Protein AF-A0A958WR48-F1 (afdb_monomer)

Mean predicted aligned error: 10.19 Å

Sequence (171 aa):
MPQRNRSRRFVRKVLHAMDPIRYFRRLFISTSTETMTRKFLLIACLSGMFAVALGAFAAHILKKVLTDHQIQIFDTGVRYQFYHTIVLIAVAILGRYVSKRWAEIAGWLFVSGIALFSGSLYLLALVEFLEMPDLATLAGPITPIGGVLLIAGWAALFRACFDYKGRSRPH

Solvent-accessible surface area (backbone atoms only — not comparable to full-atom values): 8620 Å² total; per-residue (Å²): 138,69,66,73,60,52,54,53,53,50,51,52,50,50,53,65,74,63,40,60,68,59,56,52,50,60,72,66,55,70,51,78,62,60,62,50,29,53,50,37,40,54,51,22,54,52,48,40,52,49,26,53,52,53,46,52,44,39,71,75,51,42,63,82,76,48,53,75,67,34,47,54,40,32,52,49,16,31,52,52,34,41,54,47,24,54,48,30,41,49,36,32,63,44,33,79,37,27,34,50,70,31,23,52,51,14,41,52,25,34,55,52,11,34,52,32,25,20,47,22,27,43,48,32,33,49,27,63,71,67,72,37,64,73,60,31,65,57,25,57,69,40,27,60,56,10,49,51,30,39,52,48,12,50,52,30,39,56,59,12,54,80,52,54,54,74,84,76,74,89,126

Secondary structure (DSSP, 8-state):
--HHHHHHHHHHHHHHHS-HHHHHHHHH---HHHHHHHHHHHHHHHHHHHHHHHHHHHHHTGGGTS-HHHHHHHHHHHHHHHHHHHHHHHHHHHTTTS-HHHHHHHHHHHHHHHHHHHHHHHHHHHHHHTT-HHHHHHHHHHHHHHHHHHHHHHHHHHHHHTT----PPP-

Radius of gyration: 25.26 Å; Cα contacts (8 Å, |Δi|>4): 175; chains: 1; bounding box: 72×36×75 Å

Structure (mmCIF, N/CA/C/O backbone):
data_AF-A0A958WR48-F1
#
_entry.id   AF-A0A958WR48-F1
#
loop_
_atom_site.group_PDB
_atom_site.id
_atom_site.type_symbol
_atom_site.label_atom_id
_atom_site.label_alt_id
_atom_site.label_comp_id
_atom_site.label_asym_id
_atom_site.label_entity_id
_atom_site.label_seq_id
_atom_site.pdbx_PDB_ins_code
_atom_site.Cartn_x
_atom_site.Cartn_y
_atom_site.Cartn_z
_atom_site.occupancy
_atom_site.B_iso_or_equiv
_atom_site.auth_seq_id
_atom_site.auth_comp_id
_atom_site.auth_asym_id
_atom_site.auth_atom_id
_atom_site.pdbx_PDB_model_num
ATOM 1 N N . MET A 1 1 ? -50.485 2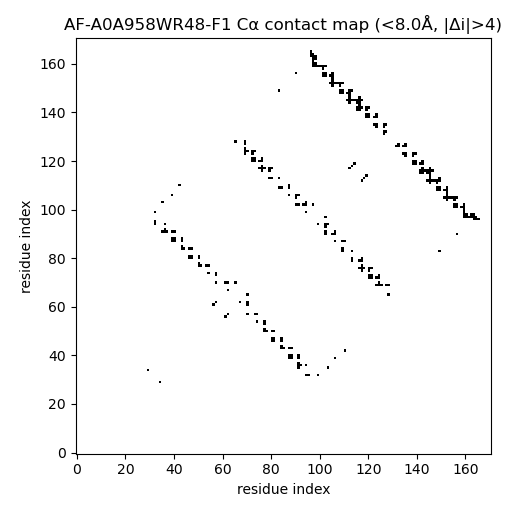3.628 48.934 1.00 57.84 1 MET A N 1
ATOM 2 C CA . MET A 1 1 ? -49.197 23.954 48.269 1.00 57.84 1 MET A CA 1
ATOM 3 C C . MET A 1 1 ? -48.688 22.903 47.233 1.00 57.84 1 MET A C 1
ATOM 5 O O . MET A 1 1 ? -47.540 22.488 47.345 1.00 57.84 1 MET A O 1
ATOM 9 N N . PRO A 1 2 ? -49.430 22.479 46.177 1.00 60.19 2 PRO A N 1
ATOM 10 C CA . PRO A 1 2 ? -48.932 21.452 45.231 1.00 60.19 2 PRO A CA 1
ATOM 11 C C . PRO A 1 2 ? -48.395 22.005 43.893 1.00 60.19 2 PRO A C 1
ATOM 13 O O . PRO A 1 2 ? -47.497 21.417 43.290 1.00 60.19 2 PRO A O 1
ATOM 16 N N . GLN A 1 3 ? -48.908 23.146 43.414 1.00 57.84 3 GLN A N 1
ATOM 17 C CA . GLN A 1 3 ? -48.582 23.666 42.076 1.00 57.84 3 GLN A CA 1
ATOM 18 C C . GLN A 1 3 ? -47.142 24.195 41.942 1.00 57.84 3 GLN A C 1
ATOM 20 O O . GLN A 1 3 ? -46.494 23.991 40.915 1.00 57.84 3 GLN A O 1
ATOM 25 N N . ARG A 1 4 ? -46.589 24.787 43.009 1.00 58.62 4 ARG A N 1
ATOM 26 C CA . ARG A 1 4 ? -45.237 25.381 43.028 1.00 58.62 4 ARG A CA 1
ATOM 27 C C . ARG A 1 4 ? -44.113 24.351 42.825 1.00 58.62 4 ARG A C 1
ATOM 29 O O . ARG A 1 4 ? -43.038 24.691 42.341 1.00 58.62 4 ARG A O 1
ATOM 36 N N . ASN A 1 5 ? -44.365 23.081 43.151 1.00 62.06 5 ASN A N 1
ATOM 37 C CA . ASN A 1 5 ? -43.409 21.986 42.947 1.00 62.06 5 ASN A CA 1
ATOM 38 C C . ASN A 1 5 ? -43.440 21.408 41.526 1.00 62.06 5 ASN A C 1
ATOM 40 O O . ASN A 1 5 ? -42.465 20.781 41.103 1.00 62.06 5 ASN A O 1
ATOM 44 N N . ARG A 1 6 ? -44.539 21.607 40.787 1.00 66.88 6 ARG A N 1
ATOM 45 C CA . ARG A 1 6 ? -44.683 21.133 39.405 1.00 66.88 6 ARG A CA 1
ATOM 46 C C . ARG A 1 6 ? -43.961 22.075 38.436 1.00 66.88 6 ARG A C 1
ATOM 48 O O . ARG A 1 6 ? -43.192 21.600 37.605 1.00 66.88 6 ARG A O 1
ATOM 55 N N . SER A 1 7 ? -44.088 23.390 38.636 1.00 63.97 7 SER A N 1
ATOM 56 C CA . SER A 1 7 ? -43.352 24.399 37.859 1.00 63.97 7 SER A CA 1
ATOM 57 C C . SER A 1 7 ? -41.839 24.311 38.076 1.00 63.97 7 SER A C 1
ATOM 59 O O . SER A 1 7 ? -41.083 24.294 37.111 1.00 63.97 7 SER A O 1
ATOM 61 N N . ARG A 1 8 ? -41.376 24.127 39.320 1.00 70.50 8 ARG A N 1
ATOM 62 C CA . ARG A 1 8 ? -39.945 23.928 39.621 1.00 70.50 8 ARG A CA 1
ATOM 63 C C . ARG A 1 8 ? -39.363 22.675 38.966 1.00 70.50 8 ARG A C 1
ATOM 65 O O . ARG A 1 8 ? -38.240 22.721 38.475 1.00 70.50 8 ARG A O 1
ATOM 72 N N . ARG A 1 9 ? -40.112 21.566 38.923 1.00 74.25 9 ARG A N 1
ATOM 73 C CA . ARG A 1 9 ? -39.685 20.336 38.230 1.00 74.25 9 ARG A CA 1
ATOM 74 C C . ARG A 1 9 ? -39.622 20.512 36.715 1.00 74.25 9 ARG A C 1
ATOM 76 O O . ARG A 1 9 ? -38.699 19.996 36.094 1.00 74.25 9 ARG A O 1
ATOM 83 N N . PHE A 1 10 ? -40.571 21.244 36.140 1.00 72.56 10 PHE A N 1
ATOM 84 C CA . PHE A 1 10 ? -40.580 21.554 34.714 1.00 72.56 10 PHE A CA 1
ATOM 85 C C . PHE A 1 10 ? -39.403 22.458 34.332 1.00 72.56 10 PHE A C 1
ATOM 87 O O . PHE A 1 10 ? -38.609 22.090 33.475 1.00 72.56 10 PHE A O 1
ATOM 94 N N . VAL A 1 11 ? -39.207 23.565 35.053 1.00 67.75 11 VAL A N 1
ATOM 95 C CA . VAL A 1 11 ? -38.087 24.493 34.836 1.00 67.75 11 VAL A CA 1
ATOM 96 C C . VAL A 1 11 ? -36.742 23.785 34.996 1.00 67.75 11 VAL A C 1
ATOM 98 O O . VAL A 1 11 ? -35.857 23.963 34.171 1.00 67.75 11 VAL A O 1
ATOM 101 N N . ARG A 1 12 ? -36.590 22.903 35.991 1.00 70.69 12 ARG A N 1
ATOM 102 C CA . ARG A 1 12 ? -35.348 22.135 36.180 1.00 70.69 12 ARG A CA 1
ATOM 103 C C . ARG A 1 12 ? -35.103 21.131 35.041 1.00 70.69 12 ARG A C 1
ATOM 105 O O . ARG A 1 12 ? -33.959 20.955 34.638 1.00 70.69 12 ARG A O 1
ATOM 112 N N . LYS A 1 13 ? -36.153 20.515 34.478 1.00 69.19 13 LYS A N 1
ATOM 113 C CA . LYS A 1 13 ? -36.041 19.670 33.271 1.00 69.19 13 LYS A CA 1
ATOM 114 C C . LYS A 1 13 ? -35.662 20.482 32.032 1.00 69.19 13 LYS A C 1
ATOM 116 O O . LYS A 1 13 ? -34.803 20.039 31.281 1.00 69.19 13 LYS A O 1
ATOM 121 N N . VAL A 1 14 ? -36.260 21.657 31.847 1.00 67.88 14 VAL A N 1
ATOM 122 C CA . VAL A 1 14 ? -35.959 22.559 30.725 1.00 67.88 14 VAL A CA 1
ATOM 123 C C . VAL A 1 14 ? -34.525 23.085 30.821 1.00 67.88 14 VAL A C 1
ATOM 125 O O . VAL A 1 14 ? -33.780 22.979 29.856 1.00 67.88 14 VAL A O 1
ATOM 128 N N . LEU A 1 15 ? -34.080 23.526 32.001 1.00 64.38 15 LEU A N 1
ATOM 129 C CA . LEU A 1 15 ? -32.703 23.978 32.230 1.00 64.38 15 LEU A CA 1
ATOM 130 C C . LEU A 1 15 ? -31.667 22.862 32.019 1.00 64.38 15 LEU A C 1
ATOM 132 O O . LEU A 1 15 ? -30.606 23.116 31.462 1.00 64.38 15 LEU A O 1
ATOM 136 N N . HIS A 1 16 ? -31.975 21.615 32.394 1.00 65.25 16 HIS A N 1
ATOM 137 C CA . HIS A 1 16 ? -31.112 20.469 32.080 1.00 65.25 16 HIS A CA 1
ATOM 138 C C . HIS A 1 16 ? -31.132 20.064 30.599 1.00 65.25 16 HIS A C 1
ATOM 140 O O . HIS A 1 16 ? -30.149 19.501 30.119 1.00 65.25 16 HIS A O 1
ATOM 146 N N . ALA A 1 17 ? -32.234 20.305 29.884 1.00 65.19 17 ALA A N 1
ATOM 147 C CA . ALA A 1 17 ? -32.342 20.051 28.447 1.00 65.19 17 ALA A CA 1
ATOM 148 C C . ALA A 1 17 ? -31.645 21.139 27.609 1.00 65.19 17 ALA A C 1
ATOM 150 O O . ALA A 1 17 ? -31.144 20.849 26.527 1.00 65.19 17 ALA A O 1
ATOM 151 N N . MET A 1 18 ? -31.579 22.365 28.132 1.00 62.84 18 MET A N 1
ATOM 152 C CA . MET A 1 18 ? -30.949 23.534 27.508 1.00 62.84 18 MET A CA 1
ATOM 153 C C . MET A 1 18 ? -29.510 23.768 27.973 1.00 62.84 18 MET A C 1
ATOM 155 O O . MET A 1 18 ? -28.966 24.830 27.706 1.00 62.84 18 MET A O 1
ATOM 159 N N . ASP A 1 19 ? -28.907 22.801 28.669 1.00 71.12 19 ASP A N 1
ATOM 160 C CA . ASP A 1 19 ? -27.566 22.874 29.249 1.00 71.12 19 ASP A CA 1
ATOM 161 C C . ASP A 1 19 ? -26.513 23.066 28.127 1.00 71.12 19 ASP A C 1
ATOM 163 O O . ASP A 1 19 ? -26.110 22.086 27.481 1.00 71.12 19 ASP A O 1
ATOM 167 N N . PRO A 1 20 ? -26.070 24.310 27.832 1.00 64.06 20 PRO A N 1
ATOM 168 C CA . PRO A 1 20 ? -25.289 24.624 26.629 1.00 64.06 20 PRO A CA 1
ATOM 169 C C . PRO A 1 20 ? -23.927 23.939 26.670 1.00 64.06 20 PRO A C 1
ATOM 171 O O . PRO A 1 20 ? -23.361 23.581 25.641 1.00 64.06 20 PRO A O 1
ATOM 174 N N . ILE A 1 21 ? -23.448 23.675 27.887 1.00 66.56 21 ILE A N 1
ATOM 175 C CA . ILE A 1 21 ? -22.208 22.974 28.190 1.00 66.56 21 ILE A CA 1
ATOM 176 C C . ILE A 1 21 ? -22.245 21.544 27.637 1.00 66.56 21 ILE A C 1
ATOM 178 O O . ILE A 1 21 ? -21.224 21.066 27.157 1.00 66.56 21 ILE A O 1
ATOM 182 N N . ARG A 1 22 ? -23.396 20.853 27.613 1.00 64.69 22 ARG A N 1
ATOM 183 C CA . ARG A 1 22 ? -23.492 19.509 27.003 1.00 64.69 22 ARG A CA 1
ATOM 184 C C . ARG A 1 22 ? -23.453 19.546 25.485 1.00 64.69 22 ARG A C 1
ATOM 186 O O . ARG A 1 22 ? -22.850 18.657 24.886 1.00 64.69 22 ARG A O 1
ATOM 193 N N . TYR A 1 23 ? -24.075 20.554 24.878 1.00 60.12 23 TYR A N 1
ATOM 194 C CA . TYR A 1 23 ? -23.999 20.772 23.435 1.00 60.12 23 TYR A CA 1
ATOM 195 C C . TYR A 1 23 ? -22.572 21.110 23.020 1.00 60.12 23 TYR A C 1
ATOM 197 O O . TYR A 1 23 ? -22.019 20.434 22.160 1.00 60.12 23 TYR A O 1
ATOM 205 N N . PHE A 1 24 ? -21.935 22.058 23.707 1.00 59.22 24 PHE A N 1
ATOM 206 C CA . PHE A 1 24 ? -20.544 22.432 23.464 1.00 59.22 24 PHE A CA 1
ATOM 207 C C . PHE A 1 24 ? -19.581 21.271 23.719 1.00 59.22 24 PHE A C 1
ATOM 209 O O . PHE A 1 24 ? -18.676 21.039 22.927 1.00 59.22 24 PHE A O 1
ATOM 216 N N . ARG A 1 25 ? -19.811 20.471 24.767 1.00 58.56 25 ARG A N 1
ATOM 217 C CA . ARG A 1 25 ? -19.016 19.272 25.059 1.00 58.56 25 ARG A CA 1
ATOM 218 C C . ARG A 1 25 ? -19.204 18.188 23.993 1.00 58.56 25 ARG A C 1
ATOM 220 O O . ARG A 1 25 ? -18.225 17.559 23.627 1.00 58.56 25 ARG A O 1
ATOM 227 N N . ARG A 1 26 ? -20.404 17.993 23.427 1.00 56.16 26 ARG A N 1
ATOM 228 C CA . ARG A 1 26 ? -20.600 17.130 22.239 1.00 56.16 26 ARG A CA 1
ATOM 229 C C . ARG A 1 26 ? -19.937 17.695 20.983 1.00 56.16 26 ARG A C 1
ATOM 231 O O . ARG A 1 26 ? -19.453 16.912 20.177 1.00 56.16 26 ARG A O 1
ATOM 238 N N . LEU A 1 27 ? -19.904 19.018 20.836 1.00 55.50 27 LEU A N 1
ATOM 239 C CA . LEU A 1 27 ? -19.289 19.706 19.699 1.00 55.50 27 LEU A CA 1
ATOM 240 C C . LEU A 1 27 ? -17.750 19.687 19.758 1.00 55.50 27 LEU A C 1
ATOM 242 O O . LEU A 1 27 ? -17.101 19.709 18.720 1.00 55.50 27 LEU A O 1
ATOM 246 N N . PHE A 1 28 ? -17.169 19.608 20.961 1.00 50.66 28 PHE A N 1
ATOM 247 C CA . PHE A 1 28 ? -15.717 19.592 21.189 1.00 50.66 28 PHE A CA 1
ATOM 248 C C . PHE A 1 28 ? -15.119 18.209 21.459 1.00 50.66 28 PHE A C 1
ATOM 250 O O . PHE A 1 28 ? -13.899 18.052 21.394 1.00 50.66 28 PHE A O 1
ATOM 257 N N . ILE A 1 29 ? -15.932 17.182 21.719 1.00 54.00 29 ILE A N 1
ATOM 258 C CA . ILE A 1 29 ? -15.446 15.799 21.726 1.00 54.00 29 ILE A CA 1
ATOM 259 C C . ILE A 1 29 ? -15.386 15.327 20.270 1.00 54.00 29 ILE A C 1
ATOM 261 O O . ILE A 1 29 ? -16.187 14.523 19.803 1.00 54.00 29 ILE A O 1
ATOM 265 N N . SER A 1 30 ? -14.379 15.809 19.544 1.00 47.72 30 SER A N 1
ATOM 266 C CA . SER A 1 30 ? -13.787 15.014 18.476 1.00 47.72 30 SER A CA 1
ATOM 267 C C . SER A 1 30 ? -13.215 13.765 19.148 1.00 47.72 30 SER A C 1
ATOM 269 O O . SER A 1 30 ? -12.080 13.770 19.628 1.00 47.72 30 SER A O 1
ATOM 271 N N . THR A 1 31 ? -14.005 12.694 19.247 1.00 57.88 31 THR A N 1
ATOM 272 C CA . THR A 1 31 ? -13.485 11.392 19.668 1.00 57.88 31 THR A CA 1
ATOM 273 C C . THR A 1 31 ? -12.279 11.068 18.791 1.00 57.88 31 THR A C 1
ATOM 275 O O . THR A 1 31 ? -12.337 11.228 17.575 1.00 57.88 31 THR A O 1
ATOM 278 N N . SER A 1 32 ? -11.170 10.626 19.381 1.00 57.97 32 SER A N 1
ATOM 279 C CA . SER A 1 32 ? -9.900 10.381 18.677 1.00 57.97 32 SER A CA 1
ATOM 280 C C . SER A 1 32 ? -9.994 9.373 17.513 1.00 57.97 32 SER A C 1
ATOM 282 O O . SER A 1 32 ? -9.025 9.172 16.787 1.00 57.97 32 SER A O 1
ATOM 284 N N . THR A 1 33 ? -11.133 8.700 17.349 1.00 60.34 33 THR A N 1
ATOM 285 C CA . THR A 1 33 ? -11.517 7.852 16.210 1.00 60.34 33 THR A CA 1
ATOM 286 C C . THR A 1 33 ? -11.930 8.651 14.970 1.00 60.34 33 THR A C 1
ATOM 288 O O . THR A 1 33 ? -11.620 8.236 13.854 1.00 60.34 33 THR A O 1
ATOM 291 N N . GLU A 1 34 ? -12.590 9.800 15.136 1.00 64.81 34 GLU A N 1
ATOM 292 C CA . GLU A 1 34 ? -13.028 10.664 14.027 1.00 64.81 34 GLU A CA 1
ATOM 293 C C . GLU A 1 34 ? -11.822 11.263 13.292 1.00 64.81 34 GLU A C 1
ATOM 295 O O . GLU A 1 34 ? -11.780 11.302 12.061 1.00 64.81 34 GLU A O 1
ATOM 300 N N . THR A 1 35 ? -10.778 11.636 14.037 1.00 75.50 35 THR A N 1
ATOM 301 C CA . THR A 1 35 ? -9.552 12.202 13.458 1.00 75.50 35 THR A CA 1
ATOM 302 C C . THR A 1 35 ? -8.777 11.187 12.619 1.00 75.50 35 THR A C 1
ATOM 304 O O . THR A 1 35 ? -8.293 11.539 11.545 1.00 75.50 35 THR A O 1
ATOM 307 N N . MET A 1 36 ? -8.682 9.929 13.060 1.00 85.06 36 MET A N 1
ATOM 308 C CA . MET A 1 36 ? -7.986 8.869 12.317 1.00 85.06 36 MET A CA 1
ATOM 309 C C . MET A 1 36 ? -8.766 8.387 11.098 1.00 85.06 36 MET A C 1
ATOM 311 O O . MET A 1 36 ? -8.184 8.257 10.024 1.00 85.06 36 MET A O 1
ATOM 315 N N . THR A 1 37 ? -10.084 8.210 11.237 1.00 92.00 37 THR A N 1
ATOM 316 C CA . THR A 1 37 ? -10.964 7.851 10.112 1.00 92.00 37 THR A CA 1
ATOM 317 C C . THR A 1 37 ? -10.802 8.857 8.973 1.00 92.00 37 THR A C 1
ATOM 319 O O . THR A 1 37 ? -10.534 8.475 7.836 1.00 92.00 37 THR A O 1
ATOM 322 N N . ARG A 1 38 ? -10.880 10.160 9.285 1.00 92.62 38 ARG A N 1
ATOM 323 C CA . ARG A 1 38 ? -10.710 11.229 8.294 1.00 92.62 38 ARG A CA 1
ATOM 324 C C . ARG A 1 38 ? -9.341 11.178 7.613 1.00 92.62 38 ARG A C 1
ATOM 326 O O . ARG A 1 38 ? -9.279 11.311 6.396 1.00 92.62 38 ARG A O 1
ATOM 333 N N . LYS A 1 39 ? -8.255 10.988 8.372 1.00 95.69 39 LYS A N 1
ATOM 334 C CA . LYS A 1 39 ? -6.889 10.921 7.820 1.00 95.69 39 LYS A CA 1
ATOM 335 C C . LYS A 1 39 ? -6.741 9.786 6.810 1.00 95.69 39 LYS A C 1
ATOM 337 O O . LYS A 1 39 ? -6.300 10.033 5.694 1.00 95.69 39 LYS A O 1
ATOM 342 N N . PHE A 1 40 ? -7.135 8.569 7.180 1.00 97.12 40 PHE A N 1
ATOM 343 C CA . PHE A 1 40 ? -6.993 7.415 6.292 1.00 97.12 40 PHE A CA 1
ATOM 344 C C . PHE A 1 40 ? -7.893 7.501 5.065 1.00 97.12 40 PHE A C 1
ATOM 346 O O . PHE A 1 40 ? -7.435 7.156 3.984 1.00 97.12 40 PHE A O 1
ATOM 353 N N . LEU A 1 41 ? -9.113 8.033 5.187 1.00 97.75 41 LEU A N 1
ATOM 354 C CA . LEU A 1 41 ? -9.960 8.281 4.017 1.00 97.75 41 LEU A CA 1
ATOM 355 C C . LEU A 1 41 ? -9.335 9.304 3.062 1.00 97.75 41 LEU A C 1
ATOM 357 O O . LEU A 1 41 ? -9.307 9.059 1.863 1.00 97.75 41 LEU A O 1
ATOM 361 N N . LEU A 1 42 ? -8.790 10.416 3.570 1.00 97.94 42 LEU A N 1
ATOM 362 C CA . LEU A 1 42 ? -8.115 11.408 2.724 1.00 97.94 42 LEU A CA 1
ATOM 363 C C . LEU A 1 42 ? -6.899 10.810 2.009 1.00 97.94 42 LEU A C 1
ATOM 365 O O . LEU A 1 42 ? -6.754 10.988 0.801 1.00 97.94 42 LEU A O 1
ATOM 369 N N . ILE A 1 43 ? -6.057 10.071 2.737 1.00 98.31 43 ILE A N 1
ATOM 370 C CA . ILE A 1 43 ? -4.885 9.403 2.157 1.00 98.31 43 ILE A CA 1
ATOM 371 C C . ILE A 1 43 ? -5.319 8.3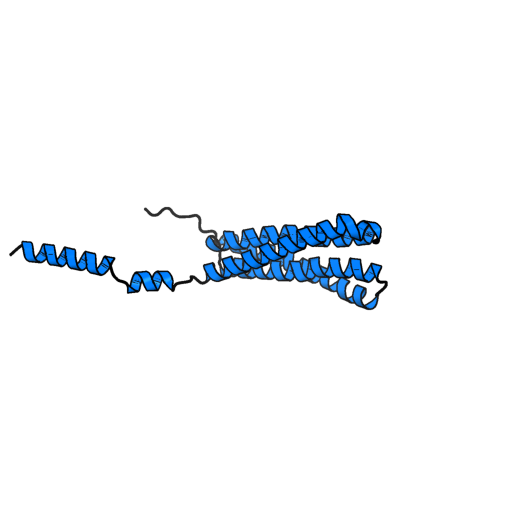62 1.120 1.00 98.31 43 ILE A C 1
ATOM 373 O O . ILE A 1 43 ? -4.739 8.312 0.041 1.00 98.31 43 ILE A O 1
ATOM 377 N N . ALA A 1 44 ? -6.356 7.572 1.401 1.00 98.38 44 ALA A N 1
ATOM 378 C CA . ALA A 1 44 ? -6.866 6.579 0.466 1.00 98.38 44 ALA A CA 1
ATOM 379 C C . ALA A 1 44 ? -7.452 7.221 -0.800 1.00 98.38 44 ALA A C 1
ATOM 381 O O . ALA A 1 44 ? -7.154 6.765 -1.89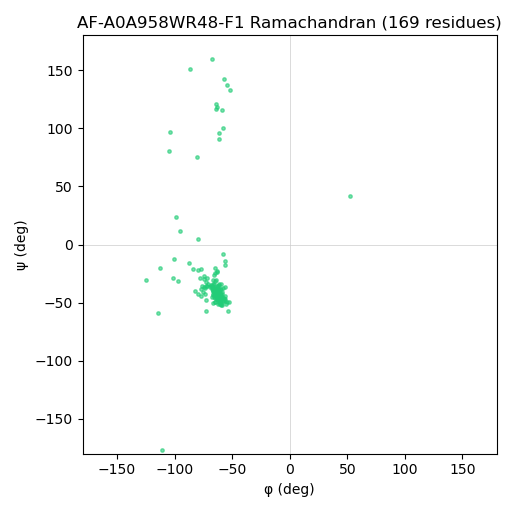7 1.00 98.38 44 ALA A O 1
ATOM 382 N N . CYS A 1 45 ? -8.219 8.309 -0.687 1.00 98.38 45 CYS A N 1
ATOM 383 C CA . CYS A 1 45 ? -8.728 9.032 -1.855 1.00 98.38 45 CYS A CA 1
ATOM 384 C C . CYS A 1 45 ? -7.587 9.559 -2.736 1.00 98.38 45 CYS A C 1
ATOM 386 O O . CYS A 1 45 ? -7.624 9.386 -3.954 1.00 98.38 45 CYS A O 1
ATOM 388 N N . LEU A 1 46 ? -6.553 10.151 -2.128 1.00 98.56 46 LEU A N 1
ATOM 389 C CA . LEU A 1 46 ? -5.367 10.597 -2.862 1.00 98.56 46 LEU A CA 1
ATOM 390 C C . LEU A 1 46 ? -4.628 9.417 -3.501 1.00 98.56 46 LEU A C 1
ATOM 392 O O . LEU A 1 46 ? -4.282 9.474 -4.677 1.00 98.56 46 LEU A O 1
ATOM 396 N N . SER A 1 47 ? -4.426 8.327 -2.759 1.00 98.50 47 SER A N 1
ATOM 397 C CA . SER A 1 47 ? -3.750 7.134 -3.269 1.00 98.50 47 SER A CA 1
ATOM 398 C C . SER A 1 47 ? -4.518 6.495 -4.429 1.00 98.50 47 SER A C 1
ATOM 400 O O . SER A 1 47 ? -3.911 6.157 -5.442 1.00 98.50 47 SER A O 1
ATOM 402 N N . GLY A 1 48 ? -5.846 6.409 -4.349 1.00 98.50 48 GLY A N 1
ATOM 403 C CA . GLY A 1 48 ? -6.694 5.912 -5.431 1.00 98.50 48 GLY A CA 1
ATOM 404 C C . GLY A 1 48 ? -6.643 6.806 -6.669 1.00 98.50 48 GLY A C 1
ATOM 405 O O . GLY A 1 48 ? -6.501 6.299 -7.778 1.00 98.50 48 GLY A O 1
ATOM 406 N N . MET A 1 49 ? -6.670 8.129 -6.485 1.00 98.62 49 MET A N 1
ATOM 407 C CA . MET A 1 49 ? -6.500 9.091 -7.578 1.00 98.62 49 MET A CA 1
ATOM 408 C C . MET A 1 49 ? -5.156 8.896 -8.294 1.00 98.62 49 MET A C 1
ATOM 410 O O . MET A 1 49 ? -5.126 8.814 -9.520 1.00 98.62 49 MET A O 1
ATOM 414 N N . PHE A 1 50 ? -4.058 8.751 -7.545 1.00 98.44 50 PHE A N 1
ATOM 415 C CA . PHE A 1 50 ? -2.746 8.465 -8.130 1.00 98.44 50 PHE A CA 1
ATOM 416 C C . PHE A 1 50 ? -2.696 7.104 -8.824 1.00 98.44 50 PHE A C 1
ATOM 418 O O . PHE A 1 50 ? -2.135 7.014 -9.909 1.00 98.44 50 PHE A O 1
ATOM 425 N N . ALA A 1 51 ? -3.298 6.060 -8.251 1.00 98.19 51 ALA A N 1
ATOM 426 C CA . ALA A 1 51 ? -3.321 4.734 -8.865 1.00 98.19 51 ALA A CA 1
ATOM 427 C C . ALA A 1 51 ? -4.024 4.759 -10.230 1.00 98.19 51 ALA A C 1
ATOM 429 O O . ALA A 1 51 ? -3.506 4.218 -11.203 1.00 98.19 51 ALA A O 1
ATOM 430 N N . VAL A 1 52 ? -5.173 5.439 -10.322 1.00 98.38 52 VAL A N 1
ATOM 431 C CA . VAL A 1 52 ? -5.906 5.604 -11.586 1.00 98.38 52 VAL A CA 1
ATOM 432 C C . VAL A 1 52 ? -5.094 6.426 -12.586 1.00 98.38 52 VAL A C 1
ATOM 434 O O . VAL A 1 52 ? -4.965 6.020 -13.740 1.00 98.38 52 VAL A O 1
ATOM 437 N N . ALA A 1 53 ? -4.512 7.549 -12.154 1.00 98.38 53 ALA A N 1
ATOM 438 C CA . ALA A 1 53 ? -3.706 8.404 -13.022 1.00 98.38 53 ALA A CA 1
ATOM 439 C C . ALA A 1 53 ? -2.477 7.666 -13.578 1.00 98.38 53 ALA A C 1
ATOM 441 O O . ALA A 1 53 ? -2.247 7.682 -14.786 1.00 98.38 53 ALA A O 1
ATOM 442 N N . LEU A 1 54 ? -1.721 6.976 -12.718 1.00 97.94 54 LEU A N 1
ATOM 443 C CA . LEU A 1 54 ? -0.542 6.203 -13.110 1.00 97.94 54 LEU A CA 1
ATOM 444 C C . LEU A 1 54 ? -0.916 5.001 -13.984 1.00 97.94 54 LEU A C 1
ATOM 446 O O . LEU A 1 54 ? -0.236 4.748 -14.970 1.00 97.94 54 LEU A O 1
ATOM 450 N N . GLY A 1 55 ? -2.014 4.300 -13.688 1.00 97.50 55 GLY A N 1
ATOM 451 C CA . GLY A 1 55 ? -2.500 3.199 -14.525 1.00 97.50 55 GLY A CA 1
ATOM 452 C C . GLY A 1 55 ? -2.911 3.652 -15.929 1.00 97.50 55 GLY A C 1
ATOM 453 O O . GLY A 1 55 ? -2.535 3.028 -16.920 1.00 97.50 55 GLY A O 1
ATOM 454 N N . ALA A 1 56 ? -3.623 4.777 -16.039 1.00 97.38 56 ALA A N 1
ATOM 455 C CA . ALA A 1 56 ? -3.966 5.363 -17.334 1.00 97.38 56 ALA A CA 1
ATOM 456 C C . ALA A 1 56 ? -2.712 5.829 -18.093 1.00 97.38 56 ALA A C 1
ATOM 458 O O . ALA A 1 56 ? -2.570 5.567 -19.290 1.00 97.38 56 ALA A O 1
ATOM 459 N N . PHE A 1 57 ? -1.774 6.470 -17.390 1.00 95.69 57 PHE A N 1
ATOM 460 C CA . PHE A 1 57 ? -0.486 6.881 -17.945 1.00 95.69 57 PHE A CA 1
ATOM 461 C C . PHE A 1 57 ? 0.309 5.682 -18.478 1.00 95.69 57 PHE A C 1
ATOM 463 O O . PHE A 1 57 ? 0.828 5.731 -19.596 1.00 95.69 57 PHE A O 1
ATOM 470 N N . ALA A 1 58 ? 0.324 4.574 -17.733 1.00 95.31 58 ALA A N 1
ATOM 471 C CA . ALA A 1 58 ? 0.977 3.343 -18.146 1.00 95.31 58 ALA A CA 1
ATOM 472 C C . ALA A 1 58 ? 0.371 2.777 -19.438 1.00 95.31 58 ALA A C 1
ATOM 474 O O . ALA A 1 58 ? 1.080 2.523 -20.414 1.00 95.31 58 ALA A O 1
ATOM 475 N N . ALA A 1 59 ? -0.958 2.650 -19.467 1.00 94.12 59 ALA A N 1
ATOM 476 C CA . ALA A 1 59 ? -1.691 2.045 -20.572 1.00 94.12 59 ALA A CA 1
ATOM 477 C C . ALA A 1 59 ? -1.612 2.846 -21.882 1.00 94.12 59 ALA A C 1
ATOM 479 O O . ALA A 1 59 ? -1.550 2.246 -22.955 1.00 94.12 59 ALA A O 1
ATOM 480 N N . HIS A 1 60 ? -1.622 4.181 -21.812 1.00 94.44 60 HIS A N 1
ATOM 481 C CA . HIS A 1 60 ? -1.683 5.035 -23.003 1.00 94.44 60 HIS A CA 1
ATOM 482 C C . HIS A 1 60 ? -0.322 5.554 -23.476 1.00 94.44 60 HIS A C 1
ATOM 484 O O . HIS A 1 60 ? -0.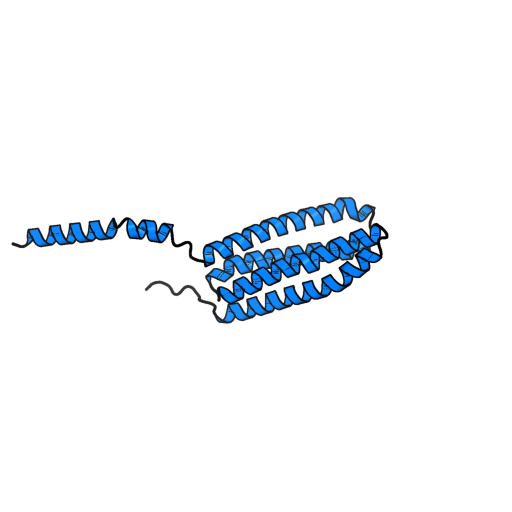150 5.780 -24.680 1.00 94.44 60 HIS A O 1
ATOM 490 N N . ILE A 1 61 ? 0.622 5.770 -22.553 1.00 93.62 61 ILE A N 1
ATOM 491 C CA . ILE A 1 61 ? 1.904 6.421 -22.842 1.00 93.62 61 ILE A CA 1
ATOM 492 C C . ILE A 1 61 ? 3.061 5.440 -22.650 1.00 93.62 61 ILE A C 1
ATOM 494 O O . ILE A 1 61 ? 3.762 5.160 -23.622 1.00 93.62 61 ILE A O 1
ATOM 498 N N . LEU A 1 62 ? 3.241 4.865 -21.454 1.00 90.94 62 LEU A N 1
ATOM 499 C CA . LEU A 1 62 ? 4.450 4.072 -21.166 1.00 90.94 62 LEU A CA 1
ATOM 500 C C . LEU A 1 62 ? 4.537 2.796 -21.996 1.00 90.94 62 LEU A C 1
ATOM 502 O O . LEU A 1 62 ? 5.635 2.439 -22.402 1.00 90.94 62 LEU A O 1
ATOM 506 N N . LYS A 1 63 ? 3.413 2.140 -22.315 1.00 92.31 63 LYS A N 1
ATOM 507 C CA . LYS A 1 63 ? 3.409 0.930 -23.161 1.00 92.31 63 LYS A CA 1
ATOM 508 C C . LYS A 1 63 ? 4.056 1.114 -24.537 1.00 92.31 63 LYS A C 1
ATOM 510 O O . LYS A 1 63 ? 4.365 0.128 -25.189 1.00 92.31 63 LYS A O 1
ATOM 515 N N . LYS A 1 64 ? 4.227 2.356 -25.002 1.00 93.62 64 LYS A N 1
ATOM 516 C CA . LYS A 1 64 ? 4.864 2.664 -26.292 1.00 93.62 64 LYS A CA 1
ATOM 517 C C . LYS A 1 64 ? 6.386 2.798 -26.204 1.00 93.62 64 LYS A C 1
ATOM 519 O O . LYS A 1 64 ? 7.030 2.830 -27.246 1.00 93.62 64 LYS A O 1
ATOM 524 N N . VAL A 1 65 ? 6.935 2.952 -24.998 1.00 92.81 65 VAL A N 1
ATOM 525 C CA . VAL A 1 65 ? 8.360 3.256 -24.770 1.00 92.81 65 VAL A CA 1
ATOM 526 C C . VAL A 1 65 ? 9.048 2.248 -23.853 1.00 92.81 65 VAL A C 1
ATOM 528 O O . VAL A 1 65 ? 10.237 2.005 -24.014 1.00 92.81 65 VAL A O 1
ATOM 531 N N . LEU A 1 66 ? 8.315 1.653 -22.913 1.00 92.50 66 LEU A N 1
ATOM 532 C CA . LEU A 1 66 ? 8.824 0.643 -21.993 1.00 92.50 66 LEU A CA 1
ATOM 533 C C . LEU A 1 66 ? 8.731 -0.756 -22.606 1.00 92.50 66 LEU A C 1
ATOM 535 O O . LEU A 1 66 ? 7.822 -1.051 -23.382 1.00 92.50 66 LEU A O 1
ATOM 539 N N . THR A 1 67 ? 9.644 -1.633 -22.195 1.00 94.69 67 THR A N 1
ATOM 540 C CA . THR A 1 67 ? 9.574 -3.065 -22.513 1.00 94.69 67 THR A CA 1
ATOM 541 C C . THR A 1 67 ? 8.389 -3.734 -21.808 1.00 94.69 67 THR A C 1
ATOM 543 O O . THR A 1 67 ? 7.905 -3.254 -20.778 1.00 94.69 67 THR A O 1
ATOM 546 N N . ASP A 1 68 ? 7.957 -4.895 -22.309 1.00 94.44 68 ASP A N 1
ATOM 547 C CA . ASP A 1 68 ? 6.880 -5.673 -21.681 1.00 94.44 68 ASP A CA 1
ATOM 548 C C . ASP A 1 68 ? 7.184 -6.011 -20.213 1.00 94.44 68 ASP A C 1
ATOM 550 O O . ASP A 1 68 ? 6.289 -5.973 -19.367 1.00 94.44 68 ASP A O 1
ATOM 554 N N . HIS A 1 69 ? 8.450 -6.289 -19.889 1.00 93.12 69 HIS A N 1
ATOM 555 C CA . HIS A 1 69 ? 8.878 -6.571 -18.520 1.00 93.12 69 HIS A CA 1
ATOM 556 C C . HIS A 1 69 ? 8.701 -5.356 -17.596 1.00 93.12 69 HIS A C 1
ATOM 558 O O . HIS A 1 69 ? 8.072 -5.462 -16.542 1.00 93.12 69 HIS A O 1
ATOM 564 N N . GLN A 1 70 ? 9.176 -4.183 -18.017 1.00 93.88 70 GLN A N 1
ATOM 565 C CA . GLN A 1 70 ? 9.052 -2.938 -17.250 1.00 93.88 70 GLN A CA 1
ATOM 566 C C . GLN A 1 70 ? 7.588 -2.534 -17.053 1.00 93.88 70 GLN A C 1
ATOM 568 O O . GLN A 1 70 ? 7.195 -2.107 -15.966 1.00 93.88 70 GLN A O 1
ATOM 573 N N . ILE A 1 71 ? 6.749 -2.721 -18.076 1.00 96.88 71 ILE A N 1
ATOM 574 C CA . ILE A 1 71 ? 5.306 -2.493 -17.960 1.00 96.88 71 ILE A CA 1
ATOM 575 C C . ILE A 1 71 ? 4.671 -3.435 -16.944 1.00 96.88 71 ILE A C 1
ATOM 577 O O . ILE A 1 71 ? 3.868 -2.985 -16.130 1.00 96.88 71 ILE A O 1
ATOM 581 N N . GLN A 1 72 ? 5.042 -4.716 -16.927 1.00 96.69 72 GLN A N 1
ATOM 582 C CA . GLN A 1 72 ? 4.524 -5.665 -15.937 1.00 96.69 72 GLN A CA 1
ATOM 583 C C . GLN A 1 72 ? 4.906 -5.283 -14.498 1.00 96.69 72 GLN A C 1
ATOM 585 O O . GLN A 1 72 ? 4.084 -5.435 -13.584 1.00 96.69 72 GLN A O 1
ATOM 590 N N . ILE A 1 73 ? 6.123 -4.771 -14.288 1.00 95.88 73 ILE A N 1
ATOM 591 C CA . ILE A 1 73 ? 6.580 -4.233 -12.998 1.00 95.88 73 ILE A CA 1
ATOM 592 C C . ILE A 1 73 ? 5.714 -3.030 -12.601 1.00 95.88 73 ILE A C 1
ATOM 594 O O . ILE A 1 73 ? 5.141 -3.013 -11.507 1.00 95.88 73 ILE A O 1
ATOM 598 N N . PHE A 1 74 ? 5.552 -2.062 -13.507 1.00 97.06 74 PHE A N 1
ATOM 599 C CA . PHE A 1 74 ? 4.768 -0.852 -13.261 1.00 97.06 74 PHE A CA 1
ATOM 600 C C . PHE A 1 74 ? 3.296 -1.174 -12.953 1.00 97.06 74 PHE A C 1
ATOM 602 O O . PHE A 1 74 ? 2.753 -0.722 -11.942 1.00 97.06 74 PHE A O 1
ATOM 609 N N . ASP A 1 75 ? 2.662 -2.020 -13.770 1.00 97.75 75 ASP A N 1
ATOM 610 C CA . ASP A 1 75 ? 1.277 -2.461 -13.583 1.00 97.75 75 ASP A CA 1
ATOM 611 C C . ASP A 1 75 ? 1.106 -3.218 -12.258 1.00 97.75 75 ASP A C 1
ATOM 613 O O . ASP A 1 75 ? 0.075 -3.097 -11.593 1.00 97.75 75 ASP A O 1
ATOM 617 N N . THR A 1 76 ? 2.119 -3.972 -11.820 1.00 97.88 76 THR A N 1
ATOM 618 C CA . THR A 1 76 ? 2.102 -4.614 -10.498 1.00 97.88 76 THR A CA 1
ATOM 619 C C . THR A 1 76 ? 2.085 -3.579 -9.374 1.00 97.88 76 THR A C 1
ATOM 621 O O . THR A 1 76 ? 1.280 -3.724 -8.451 1.00 97.88 76 THR A O 1
ATOM 624 N N . GLY A 1 77 ? 2.872 -2.504 -9.480 1.00 98.00 77 GLY A N 1
ATOM 625 C CA . GLY A 1 77 ? 2.797 -1.364 -8.562 1.00 98.00 77 GLY A CA 1
ATOM 626 C C . GLY A 1 77 ? 1.389 -0.760 -8.501 1.00 98.00 77 GLY A C 1
ATOM 627 O O . GLY A 1 77 ? 0.823 -0.632 -7.414 1.00 98.00 77 GLY A O 1
ATOM 628 N N . VAL A 1 78 ? 0.770 -0.498 -9.661 1.00 98.56 78 VAL A N 1
ATOM 629 C CA . VAL A 1 78 ? -0.581 0.091 -9.743 1.00 98.56 78 VAL A CA 1
ATOM 630 C C . VAL A 1 78 ? -1.620 -0.809 -9.082 1.00 98.56 78 VAL A C 1
ATOM 632 O O . VAL A 1 78 ? -2.425 -0.339 -8.271 1.00 98.56 78 VAL A O 1
ATOM 635 N N . ARG A 1 79 ? -1.594 -2.116 -9.378 1.00 98.44 79 ARG A N 1
ATOM 636 C CA . ARG A 1 79 ? -2.535 -3.080 -8.788 1.00 98.44 79 ARG A CA 1
ATOM 637 C C . ARG A 1 79 ? -2.414 -3.129 -7.268 1.00 98.44 79 ARG A C 1
ATOM 639 O O . ARG A 1 79 ? -3.432 -3.053 -6.582 1.00 98.44 79 ARG A O 1
ATOM 646 N N . TYR A 1 80 ? -1.196 -3.238 -6.736 1.00 98.38 80 TYR A N 1
ATOM 647 C CA . TYR A 1 80 ? -0.988 -3.311 -5.288 1.00 98.38 80 TYR A CA 1
ATOM 648 C C . TYR A 1 80 ? -1.385 -2.006 -4.588 1.00 98.38 80 TYR A C 1
ATOM 650 O O . TYR A 1 80 ? -2.068 -2.057 -3.561 1.00 98.38 80 TYR A O 1
ATOM 658 N N . GLN A 1 81 ? -1.065 -0.843 -5.165 1.00 98.75 81 GLN A N 1
ATOM 659 C CA . GLN A 1 81 ? -1.536 0.443 -4.652 1.00 98.75 81 GLN A CA 1
ATOM 660 C C . GLN A 1 81 ? -3.066 0.493 -4.588 1.00 98.75 81 GLN A C 1
ATOM 662 O O . GLN A 1 81 ? -3.626 0.897 -3.567 1.00 98.75 81 GLN A O 1
ATOM 667 N N . PHE A 1 82 ? -3.754 0.060 -5.647 1.00 98.25 82 PHE A N 1
ATOM 668 C CA . PHE A 1 82 ? -5.213 0.101 -5.709 1.00 98.25 82 PHE A CA 1
ATOM 669 C C . PHE A 1 82 ? -5.865 -0.868 -4.712 1.00 98.25 82 PHE A C 1
ATOM 671 O O . PHE A 1 82 ? -6.758 -0.470 -3.960 1.00 98.25 82 PHE A O 1
ATOM 678 N N . TYR A 1 83 ? -5.378 -2.111 -4.623 1.00 98.56 83 TYR A N 1
ATOM 679 C CA . TYR A 1 83 ? -5.878 -3.093 -3.657 1.00 98.56 83 TYR A CA 1
ATOM 680 C C . TYR A 1 83 ? -5.743 -2.596 -2.220 1.00 98.56 83 TYR A C 1
ATOM 682 O O . TYR A 1 83 ? -6.714 -2.605 -1.463 1.00 98.56 83 TYR A O 1
ATOM 690 N N . HIS A 1 84 ? -4.568 -2.096 -1.844 1.00 98.50 84 HIS A N 1
ATOM 691 C CA . HIS A 1 84 ? -4.344 -1.647 -0.474 1.00 98.50 84 HIS A CA 1
ATOM 692 C C . HIS A 1 84 ? -4.969 -0.283 -0.173 1.00 98.50 84 HIS A C 1
ATOM 694 O O . HIS A 1 84 ? -5.279 -0.009 0.984 1.00 98.50 84 HIS A O 1
ATOM 700 N N . THR A 1 85 ? -5.257 0.532 -1.189 1.00 98.62 85 THR A N 1
ATOM 701 C CA . THR A 1 85 ? -6.104 1.722 -1.044 1.00 98.62 85 THR A CA 1
ATOM 702 C C . THR A 1 85 ? -7.523 1.338 -0.628 1.00 98.62 85 THR A C 1
ATOM 704 O O . THR A 1 85 ? -8.058 1.907 0.322 1.00 98.62 85 THR A O 1
ATOM 707 N N . ILE A 1 86 ? -8.128 0.346 -1.289 1.00 98.56 86 ILE A N 1
ATOM 708 C CA . ILE A 1 86 ? -9.462 -0.155 -0.921 1.00 98.56 86 ILE A CA 1
ATOM 709 C C . ILE A 1 86 ? -9.443 -0.703 0.509 1.00 98.56 86 ILE A C 1
ATOM 711 O O . ILE A 1 86 ? -10.329 -0.400 1.310 1.00 98.56 86 ILE A O 1
ATOM 715 N N . VAL A 1 87 ? -8.401 -1.458 0.860 1.00 98.38 87 VAL A N 1
ATOM 716 C CA . VAL A 1 87 ? -8.224 -1.967 2.226 1.00 98.38 87 VAL A CA 1
ATOM 717 C C . VAL A 1 87 ? -8.078 -0.820 3.226 1.00 98.38 87 VAL A C 1
ATOM 719 O O . VAL A 1 87 ? -8.682 -0.877 4.291 1.00 98.38 87 VAL A O 1
ATOM 722 N N . LEU A 1 88 ? -7.359 0.254 2.897 1.00 98.50 88 LEU A N 1
ATOM 723 C CA . LEU A 1 88 ? -7.217 1.421 3.770 1.00 98.50 88 LEU A CA 1
ATOM 724 C C . LEU A 1 88 ? -8.561 2.133 4.013 1.00 98.50 88 LEU A C 1
ATOM 726 O O . LEU A 1 88 ? -8.842 2.536 5.145 1.00 98.50 88 LEU A O 1
ATOM 730 N N . ILE A 1 89 ? -9.427 2.221 2.995 1.00 98.19 89 ILE A N 1
ATOM 731 C CA . ILE A 1 89 ? -10.817 2.686 3.157 1.00 98.19 89 ILE A CA 1
ATOM 732 C C . ILE A 1 89 ? -11.569 1.757 4.117 1.00 98.19 89 ILE A C 1
ATOM 734 O O . ILE A 1 89 ? -12.217 2.228 5.056 1.00 98.19 89 ILE A O 1
ATOM 738 N N . ALA A 1 90 ? -11.452 0.439 3.930 1.00 97.12 90 ALA A N 1
ATOM 739 C CA . ALA A 1 90 ? -12.088 -0.543 4.802 1.00 97.12 90 ALA A CA 1
ATOM 740 C C . ALA A 1 90 ? -11.592 -0.432 6.254 1.00 97.12 90 ALA A C 1
ATOM 742 O O . ALA A 1 90 ? -12.410 -0.438 7.170 1.00 97.12 90 ALA A O 1
ATOM 743 N N . VAL A 1 91 ? -10.287 -0.248 6.482 1.00 97.00 91 VAL A N 1
ATOM 744 C CA . VAL A 1 91 ? -9.690 -0.019 7.809 1.00 97.00 91 VAL A CA 1
ATOM 745 C C . VAL A 1 91 ? -10.279 1.226 8.467 1.00 97.00 91 VAL A C 1
ATOM 747 O O . VAL A 1 91 ? -10.658 1.177 9.639 1.00 97.00 91 VAL A O 1
ATOM 750 N N . ALA A 1 92 ? -10.407 2.330 7.724 1.00 95.31 92 ALA A N 1
ATOM 751 C CA . ALA A 1 92 ? -10.991 3.564 8.244 1.00 95.31 92 ALA A CA 1
ATOM 752 C C . ALA A 1 92 ? -12.448 3.364 8.702 1.00 95.31 92 ALA A C 1
ATOM 754 O O . ALA A 1 92 ? -12.841 3.856 9.760 1.00 95.31 92 ALA A O 1
ATOM 755 N N . ILE A 1 93 ? -13.240 2.602 7.942 1.00 93.88 93 ILE A N 1
ATOM 756 C CA . ILE A 1 93 ? -14.640 2.297 8.274 1.00 93.88 93 ILE A CA 1
ATOM 757 C C . ILE A 1 93 ? -14.728 1.312 9.451 1.00 93.88 93 ILE A C 1
ATOM 759 O O . ILE A 1 93 ? -15.477 1.542 10.406 1.00 93.88 93 ILE A O 1
ATOM 763 N N . LEU A 1 94 ? -13.954 0.223 9.403 1.00 92.62 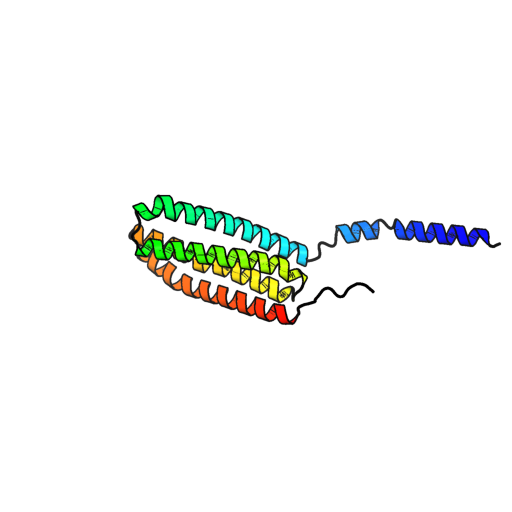94 LEU A N 1
ATOM 764 C CA . LEU A 1 94 ? -13.953 -0.843 10.406 1.00 92.62 94 LEU A CA 1
ATOM 765 C C . LEU A 1 94 ? -13.417 -0.377 11.754 1.00 92.62 94 LEU A C 1
ATOM 767 O O . LEU A 1 94 ? -13.900 -0.857 12.775 1.00 92.62 94 LEU A O 1
ATOM 771 N N . GLY A 1 95 ? -12.495 0.591 11.786 1.00 91.81 95 GLY A N 1
ATOM 772 C CA . GLY A 1 95 ? -11.898 1.133 13.013 1.00 91.81 95 GLY A CA 1
ATOM 773 C C . GLY A 1 95 ? -12.903 1.690 14.031 1.00 91.81 95 GLY A C 1
ATOM 774 O O . GLY A 1 95 ? -12.551 1.892 15.191 1.00 91.81 95 GLY A O 1
ATOM 775 N N . ARG A 1 96 ? -14.164 1.904 13.627 1.00 89.69 96 ARG A N 1
ATOM 776 C CA . ARG A 1 96 ? -15.286 2.269 14.511 1.00 89.69 96 ARG A CA 1
ATOM 777 C C . ARG A 1 96 ? -15.887 1.081 15.273 1.00 89.69 96 ARG A C 1
ATOM 779 O O . ARG A 1 96 ? -16.539 1.286 16.292 1.00 89.69 96 ARG A O 1
ATOM 786 N N . TYR A 1 97 ? -15.693 -0.132 14.767 1.00 91.81 97 TYR A N 1
ATOM 787 C CA . TYR A 1 97 ? -16.296 -1.371 15.262 1.00 91.81 97 TYR A CA 1
ATOM 788 C C . TYR A 1 97 ? -15.274 -2.334 15.869 1.00 91.81 97 TYR A C 1
ATOM 790 O O . TYR A 1 97 ? -15.658 -3.209 16.638 1.00 91.81 97 TYR A O 1
ATOM 798 N N . VAL A 1 98 ? -13.992 -2.187 15.536 1.00 93.81 98 VAL A N 1
ATOM 799 C CA . VAL A 1 98 ? -12.901 -3.038 16.033 1.00 93.81 98 VAL A CA 1
ATOM 800 C C . VAL A 1 98 ? -11.979 -2.271 16.982 1.00 93.81 98 VAL A C 1
ATOM 802 O O . VAL A 1 98 ? -12.204 -1.099 17.292 1.00 93.81 98 VAL A O 1
ATOM 805 N N . SER A 1 99 ? -10.907 -2.915 17.448 1.00 93.69 99 SER A N 1
ATOM 806 C CA . SER A 1 99 ? -9.884 -2.235 18.243 1.00 93.69 99 SER A CA 1
ATOM 807 C C . SER A 1 99 ? -9.252 -1.065 17.489 1.00 93.69 99 SER A C 1
ATOM 809 O O . SER A 1 99 ? -8.537 -1.249 16.503 1.00 93.69 99 SER A O 1
ATOM 811 N N . LYS A 1 100 ? -9.461 0.145 18.019 1.00 91.81 100 LYS A N 1
ATOM 812 C CA . LYS A 1 100 ? -8.908 1.395 17.485 1.00 91.81 100 LYS A CA 1
ATOM 813 C C . LYS A 1 100 ? -7.394 1.321 17.296 1.00 91.81 100 LYS A C 1
ATOM 815 O O . LYS A 1 100 ? -6.901 1.633 16.222 1.00 91.81 100 LYS A O 1
ATOM 820 N N . ARG A 1 101 ? -6.663 0.875 18.323 1.00 94.62 101 ARG A N 1
ATOM 821 C CA . ARG A 1 101 ? -5.194 0.801 18.298 1.00 94.62 101 ARG A CA 1
ATOM 822 C C . ARG A 1 101 ? -4.696 -0.075 17.147 1.00 94.62 101 ARG A C 1
ATOM 824 O O . ARG A 1 101 ? -3.807 0.334 16.411 1.00 94.62 101 ARG A O 1
ATOM 831 N N . TRP A 1 102 ? -5.267 -1.268 16.991 1.00 96.88 102 TRP A N 1
ATOM 832 C CA . TRP A 1 102 ? -4.842 -2.207 15.952 1.00 96.88 102 TRP A CA 1
ATOM 833 C C . TRP A 1 102 ? -5.262 -1.755 14.550 1.00 96.88 102 TRP A C 1
ATOM 835 O O . TRP A 1 102 ? -4.478 -1.902 13.617 1.00 96.88 102 TRP A O 1
ATOM 845 N N . ALA A 1 103 ? -6.432 -1.125 14.406 1.00 96.62 103 ALA A N 1
ATOM 846 C CA . ALA A 1 103 ? -6.846 -0.505 13.147 1.00 96.62 103 ALA A CA 1
ATOM 847 C C . ALA A 1 103 ? -5.932 0.668 12.741 1.00 96.62 103 ALA A C 1
ATOM 849 O O . ALA A 1 103 ? -5.590 0.803 11.570 1.00 96.62 103 ALA A O 1
ATOM 850 N N . GLU A 1 104 ? -5.489 1.496 13.693 1.00 96.56 104 GLU A N 1
ATOM 851 C CA . GLU A 1 104 ? -4.528 2.576 13.430 1.00 96.56 104 GLU A CA 1
ATOM 852 C C . GLU A 1 104 ? -3.167 2.046 12.977 1.00 96.56 104 GLU A C 1
ATOM 854 O O . GLU A 1 104 ? -2.608 2.554 12.006 1.00 96.56 104 GLU A O 1
ATOM 859 N N . ILE A 1 105 ? -2.656 1.007 13.645 1.00 97.94 105 ILE A N 1
ATOM 860 C CA . ILE A 1 105 ? -1.413 0.334 13.249 1.00 97.94 105 ILE A CA 1
ATOM 861 C C . ILE A 1 105 ? -1.557 -0.239 11.836 1.00 97.94 105 ILE A C 1
ATOM 863 O O . ILE A 1 105 ? -0.713 0.034 10.987 1.00 97.94 105 ILE A O 1
ATOM 867 N N . ALA A 1 106 ? -2.644 -0.967 11.559 1.00 98.38 106 ALA A N 1
ATOM 868 C CA . ALA A 1 106 ? -2.909 -1.526 10.237 1.00 98.38 106 ALA A CA 1
ATOM 869 C C . ALA A 1 106 ? -2.937 -0.441 9.152 1.00 98.38 106 ALA A C 1
ATOM 871 O O . ALA A 1 106 ? -2.286 -0.585 8.121 1.00 98.38 106 ALA A O 1
ATOM 872 N N . GLY A 1 107 ? -3.640 0.670 9.397 1.00 98.19 107 GLY A N 1
ATOM 873 C CA . GLY A 1 107 ? -3.741 1.769 8.441 1.00 98.19 107 GLY A CA 1
ATOM 874 C C . GLY A 1 107 ? -2.385 2.386 8.101 1.00 98.19 107 GLY A C 1
ATOM 875 O O . GLY A 1 107 ? -2.068 2.541 6.924 1.00 98.19 107 GLY A O 1
ATOM 876 N N . TRP A 1 108 ? -1.541 2.669 9.097 1.00 98.50 108 TRP A N 1
ATOM 877 C CA . TRP A 1 108 ? -0.198 3.201 8.837 1.00 98.50 108 TRP A CA 1
ATOM 878 C C . TRP A 1 108 ? 0.734 2.189 8.169 1.00 98.50 108 TRP A C 1
ATOM 880 O O . TRP A 1 108 ? 1.518 2.577 7.307 1.00 98.50 108 TRP A O 1
ATOM 890 N N . LEU A 1 109 ? 0.619 0.901 8.502 1.00 98.75 109 LEU A N 1
ATOM 891 C CA . LEU A 1 109 ? 1.354 -0.159 7.811 1.00 98.75 109 LEU A CA 1
ATOM 892 C C . LEU A 1 109 ? 0.957 -0.252 6.334 1.00 98.75 109 LEU A C 1
ATOM 894 O O . LEU A 1 109 ? 1.838 -0.362 5.486 1.00 98.75 109 LEU A O 1
ATOM 898 N N . PHE A 1 110 ? -0.333 -0.125 6.003 1.00 98.75 110 PHE A N 1
ATOM 899 C CA . PHE A 1 110 ? -0.773 -0.065 4.607 1.00 98.75 110 PHE A CA 1
ATOM 900 C C . PHE A 1 110 ? -0.291 1.198 3.896 1.00 98.75 110 PHE A C 1
ATOM 902 O O . PHE A 1 110 ? 0.186 1.091 2.774 1.00 98.75 110 PHE A O 1
ATOM 909 N N . VAL A 1 111 ? -0.356 2.376 4.525 1.00 98.69 111 VAL A N 1
ATOM 910 C CA . VAL A 1 111 ? 0.145 3.625 3.920 1.00 98.69 111 VAL A CA 1
ATOM 911 C C . VAL A 1 111 ? 1.635 3.515 3.591 1.00 98.69 111 VAL A C 1
ATOM 913 O O . VAL A 1 111 ? 2.033 3.751 2.450 1.00 98.69 111 VAL A O 1
ATOM 916 N N . SER A 1 112 ? 2.451 3.110 4.565 1.00 98.44 112 SER A N 1
ATOM 917 C CA . SER A 1 112 ? 3.893 2.942 4.369 1.00 98.44 112 SER A CA 1
ATOM 918 C C . SER A 1 112 ? 4.206 1.810 3.389 1.00 98.44 112 SER A C 1
ATOM 920 O O . SER A 1 112 ? 5.076 1.956 2.537 1.00 98.44 112 SER A O 1
ATOM 922 N N . GLY A 1 113 ? 3.468 0.700 3.465 1.00 98.50 113 GLY A N 1
ATOM 923 C CA . GLY A 1 113 ? 3.603 -0.432 2.555 1.00 98.50 113 GLY A CA 1
ATOM 924 C C . GLY A 1 113 ? 3.265 -0.070 1.110 1.00 98.50 113 GLY A C 1
ATOM 925 O O . GLY A 1 113 ? 4.020 -0.429 0.218 1.00 98.50 113 GLY A O 1
ATOM 926 N N . ILE A 1 114 ? 2.201 0.703 0.861 1.00 98.56 114 ILE A N 1
ATOM 927 C CA . ILE A 1 114 ? 1.863 1.222 -0.474 1.00 98.56 114 ILE A CA 1
ATOM 928 C C . ILE A 1 114 ? 3.005 2.086 -1.004 1.00 98.56 114 ILE A C 1
ATOM 930 O O . ILE A 1 114 ? 3.469 1.856 -2.120 1.00 98.56 114 ILE A O 1
ATOM 934 N N . ALA A 1 115 ? 3.464 3.056 -0.207 1.00 98.00 115 ALA A N 1
ATOM 935 C CA . ALA A 1 115 ? 4.506 3.989 -0.620 1.00 98.00 115 ALA A CA 1
ATOM 936 C C . ALA A 1 115 ? 5.816 3.265 -0.965 1.00 98.00 115 ALA A C 1
ATOM 938 O O . ALA A 1 115 ? 6.395 3.521 -2.016 1.00 98.00 115 ALA A O 1
ATOM 939 N N . LEU A 1 116 ? 6.253 2.329 -0.117 1.00 97.38 116 LEU A N 1
ATOM 940 C CA . LEU A 1 116 ? 7.506 1.606 -0.321 1.00 97.38 116 LEU A CA 1
ATOM 941 C C . LEU A 1 116 ? 7.384 0.511 -1.379 1.00 97.38 116 LEU A C 1
ATOM 943 O O . LEU A 1 116 ? 8.256 0.422 -2.228 1.00 97.38 116 LEU A O 1
ATOM 947 N N . PHE A 1 117 ? 6.320 -0.294 -1.384 1.00 97.62 117 PHE A N 1
ATOM 948 C CA . PHE A 1 117 ? 6.150 -1.377 -2.359 1.00 97.62 117 PHE A CA 1
ATOM 949 C C . PHE A 1 117 ? 5.813 -0.834 -3.748 1.00 97.62 117 PHE A C 1
ATOM 951 O O . PHE A 1 117 ? 6.523 -1.088 -4.710 1.00 97.62 117 PHE A O 1
ATOM 958 N N . SER A 1 118 ? 4.737 -0.053 -3.863 1.00 98.00 118 SER A N 1
ATOM 959 C CA . SER A 1 118 ? 4.259 0.405 -5.174 1.00 98.00 118 SER A CA 1
ATOM 960 C C . SER A 1 118 ? 5.158 1.510 -5.722 1.00 98.00 118 SER A C 1
ATOM 962 O O . SER A 1 118 ? 5.508 1.488 -6.897 1.00 98.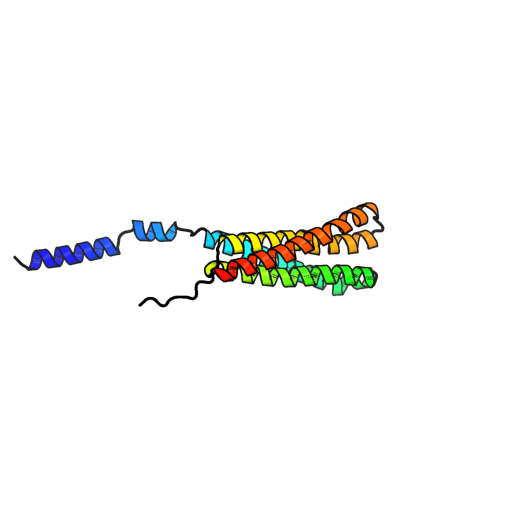00 118 SER A O 1
ATOM 964 N N . GLY A 1 119 ? 5.596 2.435 -4.858 1.00 96.31 119 GLY A N 1
ATOM 965 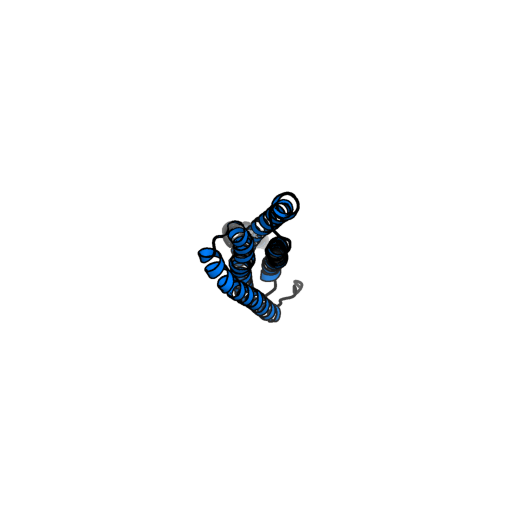C CA . GLY A 1 119 ? 6.506 3.510 -5.249 1.00 96.31 119 GLY A CA 1
ATOM 966 C C . GLY A 1 119 ? 7.863 3.007 -5.742 1.00 96.31 119 GLY A C 1
ATOM 967 O O . GLY A 1 119 ? 8.362 3.522 -6.740 1.00 96.31 119 GLY A O 1
ATOM 968 N N . SER A 1 120 ? 8.440 1.978 -5.106 1.00 96.00 120 SER A N 1
ATOM 969 C CA . SER A 1 120 ? 9.703 1.394 -5.584 1.00 96.00 120 SER A CA 1
ATOM 970 C C . SER A 1 120 ? 9.545 0.655 -6.911 1.00 96.00 120 SER A C 1
ATOM 972 O O . SER A 1 120 ? 10.427 0.786 -7.750 1.00 96.00 120 SER A O 1
ATOM 974 N N . LEU A 1 121 ? 8.421 -0.030 -7.160 1.00 96.12 121 LEU A N 1
ATOM 975 C CA . LEU A 1 121 ? 8.149 -0.657 -8.461 1.00 96.12 121 LEU A CA 1
ATOM 976 C C . LEU A 1 121 ? 7.988 0.374 -9.587 1.00 96.12 121 LEU A C 1
ATOM 978 O O . LEU A 1 121 ? 8.497 0.157 -10.685 1.00 96.12 121 LEU A O 1
ATOM 982 N N . TYR A 1 122 ? 7.336 1.515 -9.326 1.00 95.69 122 TYR A N 1
ATOM 983 C CA . TYR A 1 122 ? 7.280 2.608 -10.305 1.00 95.69 122 TYR A CA 1
ATOM 984 C C . TYR A 1 122 ? 8.666 3.163 -10.603 1.00 95.69 122 TYR A C 1
ATOM 986 O O . TYR A 1 122 ? 8.998 3.384 -11.766 1.00 95.69 122 TYR A O 1
ATOM 994 N N . LEU A 1 123 ? 9.470 3.382 -9.557 1.00 93.50 123 LEU A N 1
ATOM 995 C CA . LEU A 1 123 ? 10.832 3.865 -9.719 1.00 93.50 123 LEU A CA 1
ATOM 996 C C . LEU A 1 123 ? 11.654 2.860 -10.524 1.00 93.50 123 LEU A C 1
ATOM 998 O O . LEU A 1 123 ? 12.260 3.267 -11.504 1.00 93.50 123 LEU A O 1
ATOM 1002 N N . LEU A 1 124 ? 11.609 1.574 -10.163 1.00 92.00 124 LEU A N 1
ATOM 1003 C CA . LEU A 1 124 ? 12.344 0.493 -10.817 1.00 92.00 124 LEU A CA 1
ATOM 1004 C C . LEU A 1 124 ? 12.037 0.427 -12.319 1.00 92.00 124 LEU A C 1
ATOM 1006 O O . LEU A 1 124 ? 12.956 0.498 -13.128 1.00 92.00 124 LEU A O 1
ATOM 1010 N N . ALA A 1 125 ? 10.755 0.408 -12.696 1.00 91.62 125 ALA A N 1
ATOM 1011 C CA . ALA A 1 125 ? 10.346 0.370 -14.100 1.00 91.62 125 ALA A CA 1
ATOM 1012 C C . ALA A 1 125 ? 10.852 1.578 -14.912 1.00 91.62 125 ALA A C 1
ATOM 1014 O O . ALA A 1 125 ? 11.166 1.443 -16.094 1.00 91.62 125 ALA A O 1
ATOM 1015 N N . LEU A 1 126 ? 10.938 2.761 -14.291 1.00 90.31 126 LEU A N 1
ATOM 1016 C CA . LEU A 1 126 ? 11.409 3.981 -14.951 1.00 90.31 126 LEU A CA 1
ATOM 1017 C C . LEU A 1 126 ? 12.939 4.083 -14.999 1.00 90.31 126 LEU A C 1
ATOM 1019 O O . LEU A 1 126 ? 13.477 4.508 -16.015 1.00 90.31 126 LEU A O 1
ATOM 1023 N N . VAL A 1 127 ? 13.656 3.704 -13.938 1.00 89.31 127 VAL A N 1
ATOM 1024 C CA . VAL A 1 127 ? 15.130 3.784 -13.905 1.00 89.31 127 VAL A CA 1
ATOM 1025 C C . VAL A 1 127 ? 15.787 2.698 -14.749 1.00 89.31 127 VAL A C 1
ATOM 1027 O O . VAL A 1 127 ? 16.847 2.949 -15.314 1.00 89.31 127 VAL A O 1
ATOM 1030 N N . GLU A 1 128 ? 15.145 1.533 -14.900 1.00 85.31 128 GLU A N 1
ATOM 1031 C CA . GLU A 1 128 ? 15.563 0.527 -15.882 1.00 85.31 128 GLU A CA 1
ATOM 1032 C C . GLU A 1 128 ? 15.436 1.060 -17.315 1.00 85.31 128 GLU A C 1
ATOM 1034 O O . GLU A 1 128 ? 16.271 0.754 -18.158 1.00 85.31 128 GLU A O 1
ATOM 1039 N N . PHE A 1 129 ? 14.419 1.877 -17.599 1.00 85.31 129 PHE A N 1
ATOM 1040 C CA . PHE A 1 129 ? 14.257 2.523 -18.903 1.00 85.31 129 PHE A CA 1
ATOM 1041 C C . PHE A 1 129 ? 15.238 3.676 -19.126 1.00 85.31 129 PHE A C 1
ATOM 1043 O O . PHE A 1 129 ? 15.720 3.862 -20.237 1.00 85.31 129 PHE A O 1
ATOM 1050 N N . LEU A 1 130 ? 15.552 4.440 -18.077 1.00 86.62 130 LEU A N 1
ATOM 1051 C CA . LEU A 1 130 ? 16.538 5.525 -18.125 1.00 86.62 130 LEU A CA 1
ATOM 1052 C C . LEU A 1 130 ? 17.993 5.033 -18.045 1.00 86.62 130 LEU A C 1
ATOM 1054 O O . LEU A 1 130 ? 18.892 5.864 -17.955 1.00 86.62 130 LEU A O 1
ATOM 1058 N N . GLU A 1 131 ? 18.219 3.714 -18.040 1.00 84.94 131 GLU A N 1
ATOM 1059 C CA . GLU A 1 131 ? 19.543 3.089 -17.933 1.00 84.94 131 GLU A CA 1
ATOM 1060 C C . GLU A 1 131 ? 20.353 3.622 -16.729 1.00 84.94 131 GLU A C 1
ATOM 1062 O O . GLU A 1 131 ? 21.554 3.870 -16.818 1.00 84.94 131 GLU A O 1
ATOM 1067 N N . MET A 1 132 ? 19.686 3.805 -15.578 1.00 84.50 132 MET A N 1
ATOM 1068 C CA . MET A 1 132 ? 20.279 4.290 -14.321 1.00 84.50 132 MET A CA 1
ATOM 1069 C C . MET A 1 132 ? 20.457 3.147 -13.296 1.00 84.50 132 MET A C 1
ATOM 1071 O O . MET A 1 132 ? 19.643 3.004 -12.374 1.00 84.50 132 MET A O 1
ATOM 1075 N N . PRO A 1 133 ? 21.517 2.322 -13.409 1.00 76.44 133 PRO A N 1
ATOM 1076 C CA . PRO A 1 133 ? 21.679 1.092 -12.625 1.00 76.44 133 PRO A CA 1
ATOM 1077 C C . PRO A 1 133 ? 21.845 1.329 -11.116 1.00 76.44 133 PRO A C 1
ATOM 1079 O O . PRO A 1 133 ? 21.371 0.525 -10.308 1.00 76.44 133 PRO A O 1
ATOM 1082 N N . ASP A 1 134 ? 22.452 2.447 -10.710 1.00 82.56 134 ASP A N 1
ATOM 1083 C CA . ASP A 1 134 ? 22.667 2.761 -9.291 1.00 82.56 134 ASP A CA 1
ATOM 1084 C C . ASP A 1 134 ? 21.339 2.952 -8.540 1.00 82.56 134 ASP A C 1
ATOM 1086 O O . ASP A 1 134 ? 21.154 2.443 -7.431 1.00 82.56 134 ASP A O 1
ATOM 1090 N N . LEU A 1 135 ? 20.367 3.6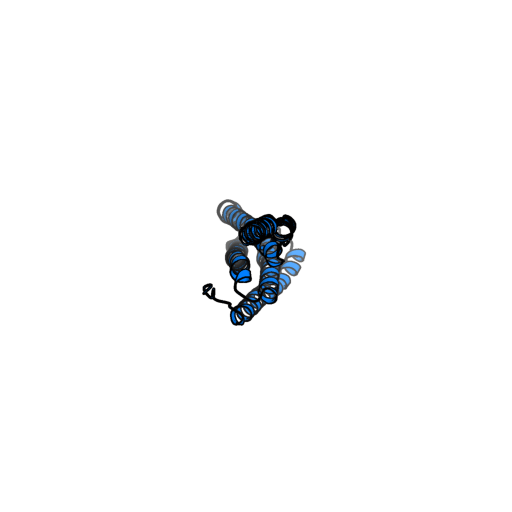28 -9.167 1.00 78.56 135 LEU A N 1
ATOM 1091 C CA . LEU A 1 135 ? 19.036 3.814 -8.584 1.00 78.56 135 LEU A CA 1
ATOM 1092 C C . LEU A 1 135 ? 18.211 2.522 -8.612 1.00 78.56 135 LEU A C 1
ATOM 1094 O O . LEU A 1 135 ? 17.469 2.264 -7.662 1.00 78.56 135 LEU A O 1
ATOM 1098 N N . ALA A 1 136 ? 18.348 1.702 -9.659 1.00 77.75 136 ALA A N 1
ATOM 1099 C CA . ALA A 1 136 ? 17.671 0.405 -9.747 1.00 77.75 136 ALA A CA 1
ATOM 1100 C C . ALA A 1 136 ? 18.073 -0.512 -8.580 1.00 77.75 136 ALA A C 1
ATOM 1102 O O . ALA A 1 136 ? 17.226 -1.119 -7.917 1.00 77.75 136 ALA A O 1
ATOM 1103 N N . THR A 1 137 ? 19.371 -0.526 -8.266 1.00 78.12 137 THR A N 1
ATOM 1104 C CA . THR A 1 137 ? 19.947 -1.321 -7.174 1.00 78.12 137 THR A CA 1
ATOM 1105 C C . THR A 1 137 ? 19.423 -0.888 -5.802 1.00 78.12 137 THR A C 1
ATOM 1107 O O . THR A 1 137 ? 19.264 -1.721 -4.912 1.00 78.12 137 THR A O 1
ATOM 1110 N N . LEU A 1 138 ? 19.089 0.396 -5.627 1.00 79.00 138 LEU A N 1
ATOM 1111 C CA . LEU A 1 138 ? 18.464 0.903 -4.404 1.00 79.00 138 LEU A CA 1
ATOM 1112 C C . LEU A 1 138 ? 16.966 0.565 -4.325 1.00 79.00 138 LEU A C 1
ATOM 1114 O O . LEU A 1 138 ? 16.464 0.246 -3.247 1.00 79.00 138 LEU A O 1
ATOM 1118 N N . ALA A 1 139 ? 16.243 0.628 -5.447 1.00 77.56 139 ALA A N 1
ATOM 1119 C CA . ALA A 1 139 ? 14.797 0.393 -5.481 1.00 77.56 139 ALA A CA 1
ATOM 1120 C C . ALA A 1 139 ? 14.431 -1.079 -5.209 1.00 77.56 139 ALA A C 1
ATOM 1122 O O . ALA A 1 139 ? 13.443 -1.359 -4.522 1.00 77.56 139 ALA A O 1
ATOM 1123 N N . GLY A 1 140 ? 15.248 -2.021 -5.698 1.00 78.44 140 GLY A N 1
ATOM 1124 C CA . GLY A 1 140 ? 15.016 -3.461 -5.551 1.00 78.44 140 GLY A CA 1
ATOM 1125 C C . GLY A 1 140 ? 14.802 -3.906 -4.093 1.00 78.44 140 GLY A C 1
ATOM 1126 O O . GLY A 1 140 ? 13.731 -4.428 -3.776 1.00 78.44 140 GLY A O 1
ATOM 1127 N N . PRO A 1 141 ? 15.748 -3.653 -3.167 1.00 85.25 141 PRO A N 1
ATOM 1128 C CA . PRO A 1 141 ? 15.629 -4.040 -1.756 1.00 85.25 141 PRO A CA 1
ATOM 1129 C C . PRO A 1 141 ? 14.503 -3.343 -0.978 1.00 85.25 141 PRO A C 1
ATOM 1131 O O . PRO A 1 141 ? 14.065 -3.851 0.055 1.00 85.25 141 PRO A O 1
ATOM 1134 N N . ILE A 1 142 ? 14.004 -2.199 -1.457 1.00 88.19 142 ILE A N 1
ATOM 1135 C CA . ILE A 1 142 ? 12.891 -1.477 -0.820 1.00 88.19 142 ILE A CA 1
ATOM 1136 C C . ILE A 1 142 ? 11.562 -2.215 -1.043 1.00 88.19 142 ILE A C 1
ATOM 1138 O O . ILE A 1 142 ? 10.698 -2.211 -0.159 1.00 88.19 142 ILE A O 1
ATOM 1142 N N . THR A 1 143 ? 11.410 -2.904 -2.180 1.00 89.12 143 THR A N 1
ATOM 1143 C CA . THR A 1 143 ? 10.163 -3.603 -2.527 1.00 89.12 143 THR A CA 1
ATOM 1144 C C . THR A 1 143 ? 9.799 -4.683 -1.490 1.00 89.12 143 THR A C 1
ATOM 1146 O O . THR A 1 143 ? 8.687 -4.629 -0.955 1.00 89.12 143 THR A O 1
ATOM 1149 N N . PRO A 1 144 ? 10.692 -5.621 -1.099 1.00 93.31 144 PRO A N 1
ATOM 1150 C CA . PRO A 1 144 ? 10.392 -6.606 -0.055 1.00 93.31 144 PRO A CA 1
ATOM 1151 C C . PRO A 1 144 ? 10.003 -5.986 1.289 1.00 93.31 144 PRO A C 1
ATOM 1153 O O . PRO A 1 144 ? 9.094 -6.489 1.947 1.00 93.31 144 PRO A O 1
ATOM 1156 N N . ILE A 1 145 ? 10.633 -4.873 1.683 1.00 96.50 145 ILE A N 1
ATOM 1157 C CA . ILE A 1 145 ? 10.298 -4.162 2.927 1.00 96.50 145 ILE A CA 1
ATOM 1158 C C . ILE A 1 145 ? 8.855 -3.658 2.858 1.00 96.50 145 ILE A C 1
ATOM 1160 O O . ILE A 1 145 ? 8.073 -3.885 3.782 1.00 96.50 145 ILE A O 1
ATOM 1164 N N . GLY A 1 146 ? 8.472 -3.040 1.738 1.00 97.19 146 GLY A N 1
ATOM 1165 C CA . GLY A 1 146 ? 7.088 -2.647 1.489 1.00 97.19 146 GLY A CA 1
ATOM 1166 C C . GLY A 1 146 ? 6.123 -3.834 1.578 1.00 97.19 146 GLY A C 1
ATOM 1167 O O . GLY A 1 146 ? 5.098 -3.744 2.251 1.00 97.19 146 GLY A O 1
ATOM 1168 N N . GLY A 1 147 ? 6.481 -4.976 0.985 1.00 97.75 147 GLY A N 1
ATOM 1169 C CA . GLY A 1 147 ? 5.682 -6.204 1.033 1.00 97.75 147 GLY A CA 1
ATOM 1170 C C . GLY A 1 147 ? 5.478 -6.730 2.457 1.00 97.75 147 GLY A C 1
ATOM 1171 O O . GLY A 1 147 ? 4.356 -7.059 2.845 1.00 97.75 147 GLY A O 1
ATOM 1172 N N . VAL A 1 148 ? 6.534 -6.732 3.275 1.00 98.38 148 VAL A N 1
ATOM 1173 C CA . VAL A 1 148 ? 6.462 -7.105 4.697 1.00 98.38 148 VAL A CA 1
ATOM 1174 C C . VAL A 1 148 ? 5.530 -6.170 5.468 1.00 98.38 148 VAL A C 1
ATOM 1176 O O . VAL A 1 148 ? 4.727 -6.642 6.272 1.00 98.38 148 VAL A O 1
ATOM 1179 N N . LEU A 1 149 ? 5.566 -4.861 5.201 1.00 98.56 149 LEU A N 1
ATOM 1180 C CA . LEU A 1 149 ? 4.645 -3.907 5.828 1.00 98.56 149 LEU A CA 1
ATOM 1181 C C . LEU A 1 149 ? 3.189 -4.161 5.428 1.00 98.56 149 LEU A C 1
ATOM 1183 O O . LEU A 1 149 ? 2.309 -4.103 6.284 1.00 98.56 149 LEU A O 1
ATOM 1187 N N . LEU A 1 150 ? 2.925 -4.491 4.161 1.00 98.56 150 LEU A N 1
ATOM 1188 C CA . LEU A 1 150 ? 1.580 -4.840 3.696 1.00 98.56 150 LEU A CA 1
ATOM 1189 C C . LEU A 1 150 ? 1.056 -6.110 4.389 1.00 98.56 150 LEU A C 1
ATOM 1191 O O . LEU A 1 150 ? -0.093 -6.136 4.835 1.00 98.56 150 LEU A O 1
ATOM 1195 N N . ILE A 1 151 ? 1.901 -7.135 4.547 1.00 98.75 151 ILE A N 1
ATOM 1196 C CA . ILE A 1 151 ? 1.573 -8.361 5.297 1.00 98.75 151 ILE A CA 1
ATOM 1197 C C . ILE A 1 151 ? 1.310 -8.038 6.773 1.00 98.75 151 ILE A C 1
ATOM 1199 O O . ILE A 1 151 ? 0.302 -8.468 7.336 1.00 98.75 151 ILE A O 1
ATOM 1203 N N . ALA A 1 152 ? 2.175 -7.241 7.401 1.00 98.69 152 ALA A N 1
ATOM 1204 C CA . ALA A 1 152 ? 2.004 -6.818 8.785 1.00 98.69 152 ALA A CA 1
ATOM 1205 C C . ALA A 1 152 ? 0.719 -5.991 8.977 1.00 98.69 152 ALA A C 1
ATOM 1207 O O . ALA A 1 152 ? 0.046 -6.128 9.998 1.00 98.69 152 ALA A O 1
ATOM 1208 N N . GLY A 1 153 ? 0.341 -5.174 7.988 1.00 98.62 153 GLY A N 1
ATOM 1209 C CA . GLY A 1 153 ? -0.917 -4.427 7.971 1.00 98.62 153 GLY A CA 1
ATOM 1210 C C . GLY A 1 153 ? -2.133 -5.350 8.016 1.00 98.62 153 GLY A C 1
ATOM 1211 O O . GLY A 1 153 ? -3.030 -5.155 8.838 1.00 98.62 153 GLY A O 1
ATOM 1212 N N . TRP A 1 154 ? -2.127 -6.413 7.208 1.00 98.56 154 TRP A N 1
ATOM 1213 C CA . TRP A 1 154 ? -3.155 -7.454 7.261 1.00 98.56 154 TRP A CA 1
ATOM 1214 C C . TRP A 1 154 ? -3.175 -8.195 8.599 1.00 98.56 154 TRP A C 1
ATOM 1216 O O . TRP A 1 154 ? -4.252 -8.394 9.158 1.00 98.56 154 TRP A O 1
ATOM 1226 N N . ALA A 1 155 ? -2.014 -8.552 9.152 1.00 98.69 155 ALA A N 1
ATOM 1227 C CA . ALA A 1 155 ? -1.925 -9.212 10.456 1.00 98.69 155 ALA A CA 1
ATOM 1228 C C . ALA A 1 155 ? -2.468 -8.326 11.596 1.00 98.69 155 ALA A C 1
ATOM 1230 O O . ALA A 1 155 ? -3.202 -8.799 12.467 1.00 98.69 155 ALA A O 1
ATOM 1231 N N . ALA A 1 156 ? -2.167 -7.025 11.572 1.00 98.38 156 ALA A N 1
ATOM 1232 C CA . ALA A 1 156 ? -2.707 -6.060 12.524 1.00 98.38 156 ALA A CA 1
ATOM 1233 C C . ALA A 1 156 ? -4.229 -5.902 12.378 1.00 98.38 156 ALA A C 1
ATOM 1235 O O . ALA A 1 156 ? -4.941 -5.871 13.384 1.00 98.38 156 ALA A O 1
ATOM 1236 N N . LEU A 1 157 ? -4.746 -5.858 11.144 1.00 97.69 157 LEU A N 1
ATOM 1237 C CA . LEU A 1 157 ? -6.186 -5.811 10.887 1.00 97.69 157 LEU A CA 1
ATOM 1238 C C . LEU A 1 157 ? -6.886 -7.091 11.365 1.00 97.69 157 LEU A C 1
ATOM 1240 O O . LEU A 1 157 ? -7.908 -7.010 12.044 1.00 97.69 157 LEU A O 1
ATOM 1244 N N . PHE A 1 158 ? -6.300 -8.260 11.098 1.00 97.81 158 PHE A N 1
ATOM 1245 C CA . PHE A 1 158 ? -6.764 -9.546 11.619 1.00 97.81 158 PHE A CA 1
ATOM 1246 C C . PHE A 1 158 ? -6.840 -9.533 13.150 1.00 97.81 158 PHE A C 1
ATOM 1248 O O . PHE A 1 158 ? -7.875 -9.873 13.722 1.00 97.81 158 PHE A O 1
ATOM 1255 N N . ARG A 1 159 ? -5.792 -9.043 13.831 1.00 97.88 159 ARG A N 1
ATOM 1256 C CA . ARG A 1 159 ? -5.806 -8.885 15.292 1.00 97.88 159 ARG A CA 1
ATOM 1257 C C . ARG A 1 159 ? -6.905 -7.929 15.755 1.00 97.88 159 ARG A C 1
ATOM 1259 O O . ARG A 1 159 ? -7.518 -8.187 16.791 1.00 97.88 159 ARG A O 1
ATOM 1266 N N . ALA A 1 160 ? -7.163 -6.842 15.030 1.00 95.94 160 ALA A N 1
ATOM 1267 C CA . ALA A 1 160 ? -8.207 -5.885 15.388 1.00 95.94 160 ALA A CA 1
ATOM 1268 C C . ALA A 1 160 ? -9.596 -6.546 15.437 1.00 95.94 160 ALA A C 1
ATOM 1270 O O . ALA A 1 160 ? -10.375 -6.250 16.344 1.00 95.94 160 ALA A O 1
ATOM 1271 N N . CYS A 1 161 ? -9.881 -7.467 14.510 1.00 94.12 161 CYS A N 1
ATOM 1272 C CA . CYS A 1 161 ? -11.178 -8.134 14.374 1.00 94.12 161 CYS A CA 1
ATOM 1273 C C . CYS A 1 161 ? -11.582 -9.004 15.575 1.00 94.12 161 CYS A C 1
ATOM 1275 O O . CYS A 1 161 ? -12.776 -9.187 15.794 1.00 94.12 161 CYS A O 1
ATOM 1277 N N . PHE A 1 162 ? -10.640 -9.479 16.398 1.00 95.12 162 PHE A N 1
ATOM 1278 C CA . PHE A 1 162 ? -10.978 -10.185 17.647 1.00 95.12 162 PHE A CA 1
ATOM 1279 C C . PHE A 1 162 ? -11.732 -9.301 18.647 1.00 95.12 162 PHE A C 1
ATOM 1281 O O . PHE A 1 162 ? -12.471 -9.808 19.482 1.00 95.12 162 PHE A O 1
ATOM 1288 N N . ASP A 1 163 ? -11.578 -7.980 18.539 1.00 92.19 163 ASP A N 1
ATOM 1289 C CA . ASP A 1 163 ? -12.251 -7.003 19.393 1.00 92.19 163 ASP A CA 1
ATOM 1290 C C . ASP A 1 163 ? -13.500 -6.409 18.706 1.00 92.19 163 ASP A C 1
ATOM 1292 O O . ASP A 1 163 ? -13.902 -5.283 19.014 1.00 92.19 163 ASP A O 1
ATOM 1296 N N . TYR A 1 164 ? -14.092 -7.119 17.734 1.00 93.00 164 TYR A N 1
ATOM 1297 C CA . TYR A 1 164 ? -15.270 -6.652 17.002 1.00 93.00 164 TYR A CA 1
ATOM 1298 C C . TYR A 1 164 ? -16.485 -6.496 17.924 1.00 93.00 164 TYR A C 1
ATOM 1300 O O . TYR A 1 164 ? -16.970 -7.446 18.537 1.00 93.00 164 TYR A O 1
ATOM 1308 N N . LYS A 1 165 ? -17.021 -5.276 17.978 1.00 87.00 165 LYS A N 1
ATOM 1309 C CA . LYS A 1 165 ? -18.244 -4.928 18.698 1.00 87.00 165 LYS A CA 1
ATOM 1310 C C . LYS A 1 165 ? -19.367 -4.753 17.685 1.00 87.00 165 LYS A C 1
ATOM 1312 O O . LYS A 1 165 ? -19.526 -3.684 17.090 1.00 87.00 165 LYS A O 1
ATOM 1317 N N . GLY A 1 166 ? -20.161 -5.806 17.496 1.00 72.44 166 GLY A N 1
ATOM 1318 C CA . GLY A 1 166 ? -21.453 -5.687 16.821 1.00 72.44 166 GLY A CA 1
ATOM 1319 C C . GLY A 1 166 ? -22.322 -4.668 17.565 1.00 72.44 166 GLY A C 1
ATOM 1320 O O . GLY A 1 166 ? -22.253 -4.581 18.790 1.00 72.44 166 GLY A O 1
ATOM 1321 N N . ARG A 1 167 ? -23.107 -3.851 16.849 1.00 63.09 167 ARG A N 1
ATOM 1322 C CA . ARG A 1 167 ? -24.014 -2.876 17.483 1.00 63.09 167 ARG A CA 1
ATOM 1323 C C . ARG A 1 167 ? -24.988 -3.608 18.415 1.00 63.09 167 ARG A C 1
ATOM 1325 O O . ARG A 1 167 ? -25.999 -4.126 17.948 1.00 63.09 167 ARG A O 1
ATOM 1332 N N . SER A 1 168 ? -24.733 -3.608 19.720 1.00 57.56 168 SER A N 1
ATOM 1333 C CA . SER A 1 168 ? -25.756 -3.951 20.706 1.00 57.56 168 SER A CA 1
ATOM 1334 C C . SER A 1 168 ? -26.846 -2.886 20.615 1.00 57.56 168 SER A C 1
ATOM 1336 O O . SER A 1 168 ? -26.573 -1.698 20.804 1.00 57.56 168 SER A O 1
ATOM 1338 N N . ARG A 1 169 ? -28.061 -3.297 20.235 1.00 48.81 169 ARG A N 1
ATOM 1339 C CA . ARG A 1 169 ? -29.232 -2.413 20.187 1.00 48.81 169 ARG A CA 1
ATOM 1340 C C . ARG A 1 169 ? -29.404 -1.743 21.558 1.00 48.81 169 ARG A C 1
ATOM 1342 O O . ARG A 1 169 ? -29.254 -2.436 22.564 1.00 48.81 169 ARG A O 1
ATOM 1349 N N . PRO A 1 170 ? -29.714 -0.438 21.628 1.00 51.25 170 PRO A N 1
ATOM 1350 C CA . PRO A 1 170 ? -30.183 0.135 22.880 1.00 51.25 170 PRO A CA 1
ATOM 1351 C C . PRO A 1 170 ? -31.513 -0.547 23.232 1.00 51.25 170 PRO A C 1
ATOM 1353 O O . PRO A 1 170 ? -32.445 -0.511 22.426 1.00 51.25 170 PRO A O 1
ATOM 1356 N N . HIS A 1 171 ? -31.546 -1.237 24.375 1.00 43.31 171 HIS A N 1
ATOM 1357 C CA . H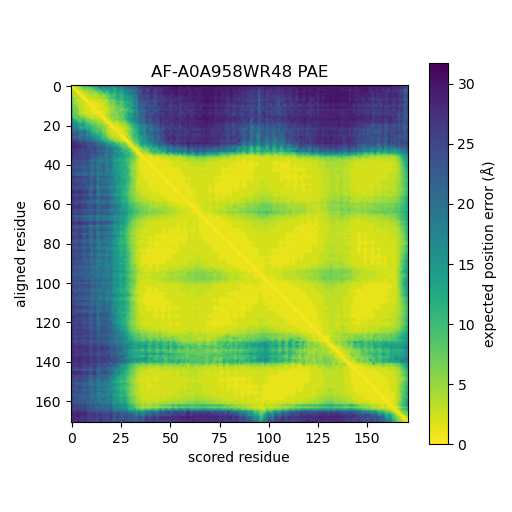IS A 1 171 ? -32.788 -1.620 25.047 1.00 43.31 171 HIS A CA 1
ATOM 1358 C C . HIS A 1 171 ? -33.476 -0.377 25.613 1.00 43.31 171 HIS A C 1
ATOM 1360 O O . HIS A 1 171 ? -32.746 0.541 26.060 1.00 43.31 171 HIS A O 1
#

Foldseek 3Di:
DPVVVVVVVVVVVVCVVVVVVVVVVVVPCPPPLVVLLVVLLVLLVVLQVVLVVQVVCLVPPVVVQFDPVLSVLLVVLSVLSNVLSVVSNVLSVCCVFWPVVLSSLLNVLSSQLSCQQSVLSNQLSVCVSVVPVVSNVVSVVSNVVSVVSNVVSVVSVVVRCVRGHDDDDDD

Nearest PDB structures (foldseek):
  7kr5-assembly1_A  TM=5.075E-01  e=8.594E-01  Drosophila melanogaster
  5c1f-assembly1_B  TM=3.755E-01  e=6.917E-01  Schizosaccharomyces pombe 972h-

pLDDT: mean 86.65, std 15.11, range [43.31, 98.75]